Protein AF-A0A9J6APT2-F1 (afdb_monomer_lite)

Radius of gyration: 22.49 Å; chains: 1; bounding box: 41×42×62 Å

Organism: Solanum commersonii (NCBI:txid4109)

pLDDT: mean 88.76, std 8.76, range [45.0, 95.88]

Sequence (110 aa):
MGVLTHLDQFKDVKKLKKTKQRLKHRFWTEIYDEAKLFYLSGLIHGKYSKREVHNIARFISVMKFAPLFWHMSHPYIVVDRYEDLTHPENVCMDNKCDRSFCTVIFVDVI

Secondary structure (DSSP, 8-state):
-EEE--GGG-S-HHHHHHHHHHHHHHHHHHT-TT--EEE---EETTEE-HHHHHHHHHHHHHPPPPPPHHHHHS----EEEEEE-S-HHHHHH-TTSPPPEEEEE-----

Foldseek 3Di:
DEEAEPLCVDPDPVVSVVVVVVVLVVCCVVPHHPPDYAYFNYDDPNHTDPVSVVVVVVCVVPDDDDDDPCPVPDDDWDFPDKDWPDDVVVCVVPVPDDTDMDTDTDPDDD

InterPro domains:
  IPR012948 AARP2CN [PF08142] (64-102)
  IPR012948 AARP2CN [SM00785] (52-102)
  IPR039761 Ribosome biogenesis protein Bms1/Tsr1 [PTHR12858] (1-103)

Structure (mmCIF, N/CA/C/O backbone):
data_AF-A0A9J6APT2-F1
#
_entry.id   AF-A0A9J6APT2-F1
#
loop_
_atom_site.group_PDB
_atom_site.id
_atom_site.type_symbol
_atom_site.label_atom_id
_atom_site.label_alt_id
_atom_site.label_comp_id
_atom_site.label_asym_id
_atom_site.label_entity_id
_atom_site.label_seq_id
_atom_site.pdbx_PDB_ins_code
_atom_site.Cartn_x
_atom_site.Cartn_y
_atom_site.Cartn_z
_atom_site.occupancy
_atom_site.B_iso_or_equiv
_atom_site.auth_seq_id
_atom_site.auth_comp_id
_atom_site.auth_asym_id
_atom_site.auth_atom_id
_atom_site.pdbx_PDB_model_num
ATOM 1 N N . MET A 1 1 ? 3.448 3.863 5.012 1.00 90.88 1 MET A N 1
ATOM 2 C CA . MET A 1 1 ? 1.990 3.719 5.241 1.00 90.88 1 MET A CA 1
ATOM 3 C C . MET A 1 1 ? 1.706 2.272 5.601 1.00 90.88 1 MET A C 1
ATOM 5 O O . MET A 1 1 ? 2.300 1.406 4.979 1.00 90.88 1 MET A O 1
ATOM 9 N N . GLY A 1 2 ? 0.832 2.003 6.571 1.00 93.81 2 GLY A N 1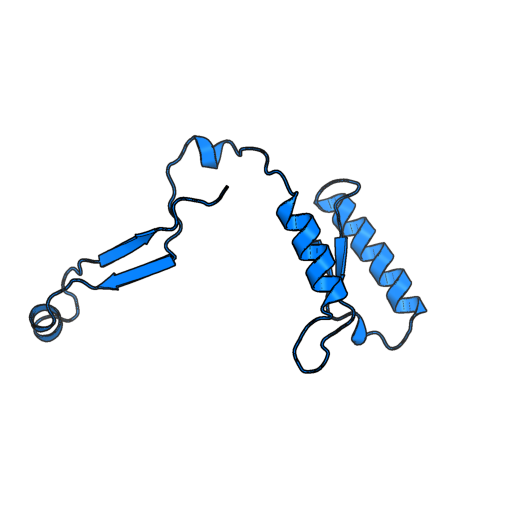
ATOM 10 C CA . GLY A 1 2 ? 0.380 0.646 6.893 1.00 93.81 2 GLY A CA 1
ATOM 11 C C . GLY A 1 2 ? -1.144 0.550 6.966 1.00 93.81 2 GLY A C 1
ATOM 12 O O . GLY A 1 2 ? -1.816 1.549 7.232 1.00 93.81 2 GLY A O 1
ATOM 13 N N . VAL A 1 3 ? -1.689 -0.650 6.762 1.00 95.25 3 VAL A N 1
ATOM 14 C CA . VAL A 1 3 ? -3.124 -0.943 6.892 1.00 95.25 3 VAL A CA 1
ATOM 15 C C . VAL A 1 3 ? -3.297 -2.158 7.803 1.00 95.25 3 VAL A C 1
ATOM 17 O O . VAL A 1 3 ? -2.735 -3.215 7.539 1.00 95.25 3 VAL A O 1
ATOM 20 N N . LEU A 1 4 ? -4.073 -2.009 8.877 1.00 94.81 4 LEU A N 1
ATOM 21 C CA . LEU A 1 4 ? -4.456 -3.096 9.775 1.00 94.81 4 LEU A CA 1
ATOM 22 C C . LEU A 1 4 ? -5.862 -3.587 9.442 1.00 94.81 4 LEU A C 1
ATOM 24 O O . LEU A 1 4 ? -6.818 -2.810 9.468 1.00 94.81 4 LEU A O 1
ATOM 28 N N . THR A 1 5 ? -5.981 -4.882 9.177 1.00 93.94 5 THR A N 1
ATOM 29 C CA . THR A 1 5 ? -7.232 -5.561 8.821 1.00 93.94 5 THR A CA 1
ATOM 30 C C . THR A 1 5 ? -7.662 -6.545 9.916 1.00 93.94 5 THR A C 1
ATOM 32 O O . THR A 1 5 ? -7.001 -6.660 10.950 1.00 93.94 5 THR A O 1
ATOM 35 N N . HIS A 1 6 ? -8.795 -7.227 9.708 1.00 91.75 6 HIS A N 1
ATOM 36 C CA . HIS A 1 6 ? -9.331 -8.266 10.604 1.00 91.75 6 HIS A CA 1
ATOM 37 C C . HIS A 1 6 ? -9.604 -7.800 12.046 1.00 91.75 6 HIS A C 1
ATOM 39 O O . HIS A 1 6 ? -9.468 -8.549 13.015 1.00 91.75 6 HIS A O 1
ATOM 45 N N . LEU A 1 7 ? -9.986 -6.531 12.206 1.00 90.19 7 LEU A N 1
ATOM 46 C CA . LEU A 1 7 ? -10.302 -5.948 13.511 1.00 90.19 7 LEU A CA 1
ATOM 47 C C . LEU A 1 7 ? -11.671 -6.401 14.045 1.00 90.19 7 LEU A C 1
ATOM 49 O O . LEU A 1 7 ? -11.914 -6.302 15.247 1.00 90.19 7 LEU A O 1
ATOM 53 N N . ASP A 1 8 ? -12.518 -6.927 13.165 1.00 87.81 8 ASP A N 1
ATOM 54 C CA . ASP A 1 8 ? -13.801 -7.582 13.435 1.00 87.81 8 ASP A CA 1
ATOM 55 C C . ASP A 1 8 ? -13.662 -8.915 14.183 1.00 87.81 8 ASP A C 1
ATOM 57 O O . ASP A 1 8 ? -14.577 -9.319 14.896 1.00 87.81 8 ASP A O 1
ATOM 61 N N . GLN A 1 9 ? -12.508 -9.583 14.098 1.00 89.75 9 GLN A N 1
ATOM 62 C CA . GLN A 1 9 ? -12.268 -10.845 14.811 1.00 89.75 9 GLN A CA 1
ATOM 63 C C . GLN A 1 9 ? -12.117 -10.666 16.334 1.00 89.75 9 GLN A C 1
ATOM 65 O O . GLN A 1 9 ? -12.150 -11.636 17.098 1.00 89.75 9 GLN A O 1
ATOM 70 N N . PHE A 1 10 ? -11.951 -9.429 16.810 1.00 89.44 10 PHE A N 1
ATOM 71 C CA . PHE A 1 10 ? -11.835 -9.143 18.235 1.00 89.44 10 PHE A CA 1
ATOM 72 C C . PHE A 1 10 ? -13.212 -9.072 18.896 1.00 89.44 10 PHE A C 1
ATOM 74 O O . PHE A 1 10 ? -13.928 -8.086 18.764 1.00 89.44 10 PHE A O 1
ATOM 81 N N . LYS A 1 11 ? -13.532 -10.083 19.709 1.00 88.62 11 LYS A N 1
ATOM 82 C CA . LYS A 1 11 ? -14.742 -10.082 20.551 1.00 88.62 11 LYS A CA 1
ATOM 83 C C . LYS A 1 11 ? -14.676 -9.066 21.702 1.00 88.62 11 LYS A C 1
ATOM 85 O O . LYS A 1 11 ? -15.702 -8.542 22.114 1.00 88.62 11 LYS A O 1
ATOM 90 N N . ASP A 1 12 ? -13.476 -8.790 22.224 1.00 93.88 12 ASP A N 1
ATOM 91 C CA . ASP A 1 12 ? -13.257 -7.849 23.332 1.0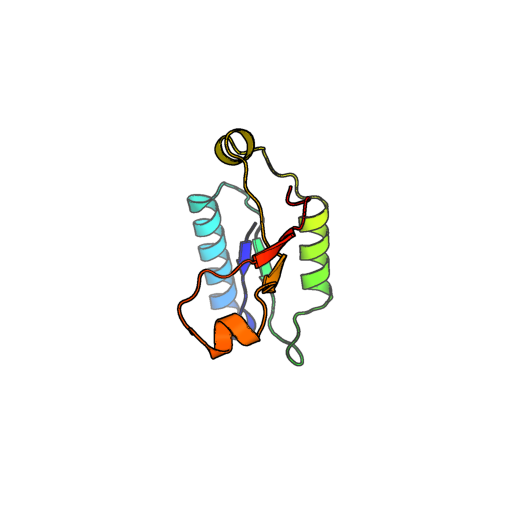0 93.88 12 ASP A CA 1
ATOM 92 C C . ASP A 1 12 ? -12.618 -6.535 22.855 1.00 93.88 12 ASP A C 1
ATOM 94 O O . ASP A 1 12 ? -11.496 -6.497 22.333 1.00 93.88 12 ASP A O 1
ATOM 98 N N . VAL A 1 13 ? -13.319 -5.433 23.121 1.00 92.19 13 VAL A N 1
ATOM 99 C CA . VAL A 1 13 ? -12.909 -4.065 22.792 1.00 92.19 13 VAL A CA 1
ATOM 100 C C . VAL A 1 13 ? -11.658 -3.635 23.569 1.00 92.19 13 VAL A C 1
ATOM 102 O O . VAL A 1 13 ? -10.833 -2.887 23.034 1.00 92.19 13 VAL A O 1
ATOM 105 N N . LYS A 1 14 ? -11.462 -4.102 24.811 1.00 94.06 14 LYS A N 1
ATOM 106 C CA . LYS A 1 14 ? -10.261 -3.775 25.602 1.00 94.06 14 LYS A CA 1
ATOM 107 C C . LYS A 1 14 ? -9.022 -4.413 24.976 1.00 94.06 14 LYS A C 1
ATOM 109 O O . LYS A 1 14 ? -8.023 -3.725 24.740 1.00 94.06 14 LYS A O 1
ATOM 114 N N . LYS A 1 15 ? -9.111 -5.700 24.623 1.00 94.12 15 LYS A N 1
ATOM 115 C CA . LYS A 1 15 ? -8.051 -6.421 23.901 1.00 94.12 15 LYS A CA 1
ATOM 116 C C . LYS A 1 15 ? -7.756 -5.796 22.534 1.00 94.12 15 LYS A C 1
ATOM 118 O O . LYS A 1 15 ? -6.583 -5.655 22.179 1.00 94.12 15 LYS A O 1
ATOM 123 N N . LEU A 1 16 ? -8.787 -5.364 21.802 1.00 94.25 16 LEU A N 1
ATOM 124 C CA . LEU A 1 16 ? -8.639 -4.657 20.526 1.00 94.25 16 LEU A CA 1
ATOM 125 C C . LEU A 1 16 ? -7.826 -3.367 20.687 1.00 94.25 16 LEU A C 1
ATOM 127 O O . LEU A 1 16 ? -6.843 -3.169 19.975 1.00 94.25 16 LEU A O 1
ATOM 131 N N . LYS A 1 17 ? -8.190 -2.505 21.647 1.00 93.75 17 LYS A N 1
ATOM 132 C CA . LYS A 1 17 ? -7.481 -1.238 21.905 1.00 93.75 17 LYS A CA 1
ATOM 133 C C . LYS A 1 17 ? -6.013 -1.470 22.272 1.00 93.75 17 LYS A C 1
ATOM 135 O O . LYS A 1 17 ? -5.136 -0.848 21.673 1.00 93.75 17 LYS A O 1
ATOM 140 N N . LYS A 1 18 ? -5.735 -2.417 23.179 1.00 95.69 18 LYS A N 1
ATOM 141 C CA . LYS A 1 18 ? -4.362 -2.767 23.586 1.00 95.69 18 LYS A CA 1
ATOM 142 C C . LYS A 1 18 ? -3.535 -3.282 22.406 1.00 95.69 18 LYS A C 1
ATOM 144 O O . LYS A 1 18 ? -2.376 -2.907 22.242 1.00 95.69 18 LYS A O 1
ATOM 149 N N . THR A 1 19 ? -4.138 -4.109 21.555 1.00 94.69 19 THR A N 1
ATOM 150 C CA . THR A 1 19 ? -3.456 -4.670 20.382 1.00 94.69 19 THR A CA 1
ATOM 151 C C . THR A 1 19 ? -3.190 -3.601 19.326 1.00 94.69 19 THR A C 1
ATOM 153 O O . THR A 1 19 ? -2.071 -3.534 18.823 1.00 94.69 19 THR A O 1
ATOM 156 N N . LYS A 1 20 ? -4.158 -2.713 19.052 1.00 94.12 20 LYS A N 1
ATOM 157 C CA . LYS A 1 20 ? -3.970 -1.559 18.157 1.00 94.12 20 LYS A CA 1
ATOM 158 C C . LYS A 1 20 ? -2.810 -0.679 18.614 1.00 94.12 20 LYS A C 1
ATOM 160 O O . LYS A 1 20 ? -1.959 -0.341 17.801 1.00 94.12 20 LYS A O 1
ATOM 165 N N . GLN A 1 21 ? -2.738 -0.355 19.905 1.00 94.62 21 GLN A N 1
ATOM 166 C CA . GLN A 1 21 ? -1.652 0.464 20.447 1.00 94.62 21 GLN A CA 1
ATOM 167 C C . GLN A 1 21 ? -0.291 -0.232 20.329 1.00 94.62 21 GLN A C 1
ATOM 169 O O . GLN A 1 21 ? 0.670 0.389 19.883 1.00 94.62 21 GLN A O 1
ATOM 174 N N . ARG A 1 22 ? -0.217 -1.528 20.658 1.00 95.19 22 ARG A N 1
ATOM 175 C CA . ARG A 1 22 ? 1.017 -2.318 20.531 1.00 95.19 22 ARG A CA 1
ATOM 176 C C . ARG A 1 22 ? 1.507 -2.392 19.084 1.00 95.19 22 ARG A C 1
ATOM 178 O O . ARG A 1 22 ? 2.689 -2.190 18.839 1.00 95.19 22 ARG A O 1
ATOM 185 N N . LEU A 1 23 ? 0.611 -2.682 18.138 1.00 94.94 23 LEU A N 1
ATOM 186 C CA . LEU A 1 23 ? 0.957 -2.773 16.717 1.00 94.94 23 LEU A CA 1
ATOM 187 C C . LEU A 1 23 ? 1.358 -1.414 16.150 1.00 94.94 23 LEU A C 1
ATOM 189 O O . LEU A 1 23 ? 2.334 -1.335 15.418 1.00 94.94 23 LEU A O 1
ATOM 193 N N . LYS A 1 24 ? 0.658 -0.345 16.541 1.00 94.31 24 LYS A N 1
ATOM 194 C CA . LYS A 1 24 ? 1.028 1.022 16.174 1.00 94.31 24 LYS A CA 1
ATOM 195 C C . LYS A 1 24 ? 2.432 1.373 16.665 1.00 94.31 24 LYS A C 1
ATOM 197 O O . LYS A 1 24 ? 3.224 1.878 15.883 1.00 94.31 24 LYS A O 1
ATOM 202 N N . HIS A 1 25 ? 2.736 1.088 17.931 1.00 94.50 25 HIS A N 1
ATOM 203 C CA . HIS A 1 25 ? 4.052 1.372 18.498 1.00 94.50 25 HIS A CA 1
ATOM 204 C C . HIS A 1 25 ? 5.155 0.588 17.782 1.00 94.50 25 HIS A C 1
ATOM 206 O O . HIS A 1 25 ? 6.126 1.181 17.336 1.00 94.50 25 HIS A O 1
ATOM 212 N N . ARG A 1 26 ? 4.955 -0.719 17.576 1.00 94.94 26 ARG A N 1
ATOM 213 C CA . ARG A 1 26 ? 5.908 -1.556 16.839 1.00 94.94 26 ARG A CA 1
ATOM 214 C C . ARG A 1 26 ? 6.133 -1.060 15.408 1.00 94.94 26 ARG A C 1
ATOM 216 O O . ARG A 1 26 ? 7.267 -1.005 14.955 1.00 94.94 26 ARG A O 1
ATOM 223 N N . PHE A 1 27 ? 5.062 -0.671 14.719 1.00 95.31 27 PHE A N 1
ATOM 224 C CA . PHE A 1 27 ? 5.141 -0.139 13.360 1.00 95.31 27 PHE A CA 1
ATOM 225 C C . PHE A 1 27 ? 5.946 1.164 13.289 1.00 95.31 27 PHE A C 1
ATOM 227 O O . PHE A 1 27 ? 6.682 1.380 12.333 1.00 95.31 27 PHE A O 1
ATOM 234 N N . TRP A 1 28 ? 5.830 2.020 14.305 1.00 94.31 28 TRP A N 1
ATOM 235 C CA . TRP A 1 28 ? 6.630 3.240 14.404 1.00 94.31 28 TRP A CA 1
ATOM 236 C C . TRP A 1 28 ? 8.110 2.943 14.631 1.00 94.31 28 TRP A C 1
ATOM 238 O O . TRP A 1 28 ? 8.944 3.507 13.934 1.00 94.31 28 TRP A O 1
ATOM 248 N N . THR A 1 29 ? 8.426 1.997 15.518 1.00 94.19 29 THR A N 1
ATOM 249 C CA . THR A 1 29 ? 9.812 1.582 15.771 1.00 94.19 29 THR A CA 1
ATOM 250 C C . THR A 1 29 ? 10.480 0.960 14.542 1.00 94.19 29 THR A C 1
ATOM 252 O O . THR A 1 29 ? 11.668 1.171 14.333 1.00 94.19 29 THR A O 1
ATOM 255 N N . GLU A 1 30 ? 9.747 0.182 13.739 1.00 94.06 30 GLU A N 1
ATOM 256 C CA . GLU A 1 30 ? 10.316 -0.524 12.581 1.00 94.06 30 GLU A CA 1
ATOM 257 C C . GLU A 1 30 ? 10.453 0.356 11.326 1.00 94.06 30 GLU A C 1
ATOM 259 O O . GLU A 1 30 ? 11.361 0.129 10.531 1.00 94.06 30 GLU A O 1
ATOM 264 N N . ILE A 1 31 ? 9.554 1.325 11.114 1.00 90.75 31 ILE A N 1
ATOM 265 C CA . ILE A 1 31 ? 9.479 2.087 9.855 1.00 90.75 31 ILE A CA 1
ATOM 266 C C . ILE A 1 31 ? 9.997 3.515 10.029 1.00 90.75 31 ILE A C 1
ATOM 268 O O . ILE A 1 31 ? 11.032 3.869 9.475 1.00 90.75 31 ILE A O 1
ATOM 272 N N . TYR A 1 32 ? 9.249 4.342 10.754 1.00 88.62 32 TYR A N 1
ATOM 273 C CA . TYR A 1 32 ? 9.648 5.662 11.238 1.00 88.62 32 TYR A CA 1
ATOM 274 C C . TYR A 1 32 ? 8.568 6.167 12.206 1.00 88.62 32 TYR A C 1
ATOM 276 O O . TYR A 1 32 ? 7.394 5.771 12.115 1.00 88.62 32 TYR A O 1
ATOM 284 N N . ASP A 1 33 ? 8.947 7.064 13.114 1.00 86.12 33 ASP A N 1
ATOM 285 C CA . ASP A 1 33 ? 8.004 7.661 14.056 1.00 86.12 33 ASP A CA 1
ATOM 286 C C . ASP A 1 33 ? 6.890 8.422 13.331 1.00 86.12 33 ASP A C 1
ATOM 288 O O . ASP A 1 33 ? 7.103 9.113 12.343 1.00 86.12 33 ASP A O 1
ATOM 292 N N . GLU A 1 34 ? 5.659 8.284 13.821 1.00 85.69 34 GLU A N 1
ATOM 293 C CA . GLU A 1 34 ? 4.466 8.894 13.218 1.00 85.69 34 GLU A CA 1
ATOM 294 C C . GLU A 1 34 ? 4.067 8.368 11.830 1.00 85.69 34 GLU A C 1
ATOM 296 O O . GLU A 1 34 ? 3.205 8.952 11.155 1.00 85.69 34 GLU A O 1
ATOM 301 N N . ALA A 1 35 ? 4.588 7.208 11.420 1.00 91.00 35 ALA A N 1
ATOM 302 C CA . ALA A 1 35 ? 4.110 6.544 10.219 1.00 91.00 35 ALA A CA 1
ATOM 303 C C . ALA A 1 35 ? 2.581 6.349 10.245 1.00 91.00 35 ALA A C 1
ATOM 305 O O . ALA A 1 35 ? 1.982 5.931 11.246 1.00 91.00 35 ALA A O 1
ATOM 306 N N . LYS A 1 36 ? 1.924 6.683 9.124 1.00 92.19 36 LYS A N 1
ATOM 307 C CA . LYS A 1 36 ? 0.458 6.641 9.007 1.00 92.19 36 LYS A CA 1
ATOM 308 C C . LYS A 1 36 ? -0.037 5.199 8.940 1.00 92.19 36 LYS A C 1
ATOM 310 O O . LYS A 1 36 ? 0.370 4.440 8.055 1.00 92.19 36 LYS A O 1
ATOM 315 N N . LEU A 1 37 ? -0.935 4.860 9.865 1.00 93.88 37 LEU A N 1
ATOM 316 C CA . LEU A 1 37 ? -1.538 3.539 10.020 1.00 93.88 37 LEU A CA 1
ATOM 317 C C . LEU A 1 37 ? -3.064 3.645 9.903 1.00 93.88 37 LEU A C 1
ATOM 319 O O . LEU A 1 37 ? -3.702 4.346 10.691 1.00 93.88 37 LEU A O 1
ATOM 323 N N . PHE A 1 38 ? -3.635 2.949 8.924 1.00 95.19 38 PHE A N 1
ATOM 324 C CA . PHE A 1 38 ? -5.074 2.879 8.676 1.00 95.19 38 PHE A CA 1
ATOM 325 C C . PHE A 1 38 ? -5.667 1.605 9.279 1.00 95.19 38 PHE A C 1
ATOM 327 O O . PHE A 1 38 ? -4.982 0.595 9.424 1.00 95.19 38 PHE A O 1
ATOM 334 N N . TYR A 1 39 ? -6.952 1.647 9.622 1.00 94.38 39 TYR A N 1
ATOM 335 C CA . TYR A 1 39 ? -7.672 0.538 10.243 1.00 94.38 39 TYR A CA 1
ATOM 336 C C . TYR A 1 39 ? -8.888 0.197 9.387 1.00 94.38 39 TYR A C 1
ATOM 338 O O . TYR A 1 39 ? -9.702 1.081 9.127 1.00 94.38 39 TYR A O 1
ATOM 346 N N . LEU A 1 40 ? -9.011 -1.064 8.976 1.00 94.00 40 LEU A N 1
ATOM 347 C CA . LEU A 1 40 ? -10.190 -1.591 8.296 1.00 94.00 40 LEU A CA 1
ATOM 348 C C . LEU A 1 40 ? -11.009 -2.413 9.286 1.00 94.00 40 LEU A C 1
ATOM 350 O O . LEU A 1 40 ? -10.520 -3.399 9.844 1.00 94.00 40 LEU A O 1
ATOM 354 N N . SER A 1 41 ? -12.245 -1.983 9.529 1.00 86.94 41 SER A N 1
ATOM 355 C CA . SER A 1 41 ? -13.081 -2.526 10.606 1.00 86.94 41 SER A CA 1
ATOM 356 C C . SER A 1 41 ? -13.640 -3.919 10.314 1.00 86.94 41 SER A C 1
ATOM 358 O O . SER A 1 41 ? -14.165 -4.541 11.228 1.00 86.94 41 SER A O 1
ATOM 360 N N . GLY A 1 42 ? -13.518 -4.410 9.079 1.00 87.94 42 GLY A N 1
ATOM 361 C CA . GLY A 1 42 ? -14.010 -5.719 8.649 1.00 87.94 42 GLY A CA 1
ATOM 362 C C . GLY A 1 42 ? -14.574 -5.680 7.230 1.00 87.94 42 GLY A C 1
ATOM 363 O O . GLY A 1 42 ? -14.597 -4.629 6.582 1.00 87.94 42 GLY A O 1
ATOM 364 N N . LEU A 1 43 ? -15.023 -6.835 6.743 1.00 91.38 43 LEU A N 1
ATOM 365 C CA . LEU A 1 43 ? -15.686 -6.961 5.443 1.00 91.38 43 LEU A CA 1
ATOM 366 C C . LEU A 1 43 ? -17.207 -6.953 5.621 1.00 91.38 43 LEU A C 1
ATOM 368 O O . LEU A 1 43 ? -17.758 -7.695 6.426 1.00 91.38 43 LEU A O 1
ATOM 372 N N . ILE A 1 44 ? -17.892 -6.144 4.820 1.00 88.94 44 ILE A N 1
ATOM 373 C CA . ILE A 1 44 ? -19.351 -6.082 4.732 1.00 88.94 44 ILE A CA 1
ATOM 374 C C . ILE A 1 44 ? -19.724 -6.525 3.315 1.00 88.94 44 ILE A C 1
ATOM 376 O O . ILE A 1 44 ? -19.371 -5.856 2.345 1.00 88.94 44 ILE A O 1
ATOM 380 N N . HIS A 1 45 ? -20.401 -7.670 3.180 1.00 89.44 45 HIS A N 1
ATOM 381 C CA . HIS A 1 45 ? -20.729 -8.280 1.878 1.00 89.44 45 HIS A CA 1
ATOM 382 C C . HIS A 1 45 ? -19.496 -8.468 0.967 1.00 89.44 45 HIS A C 1
ATOM 384 O O . H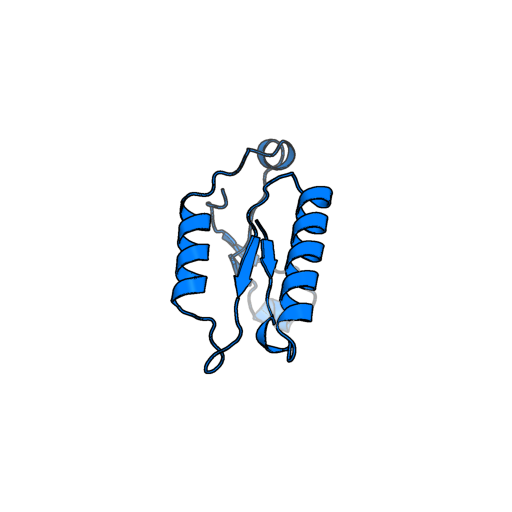IS A 1 45 ? -19.517 -8.126 -0.215 1.00 89.44 45 HIS A O 1
ATOM 390 N N . GLY A 1 46 ? -18.385 -8.948 1.541 1.00 90.25 46 GLY A N 1
ATOM 391 C CA . GLY A 1 46 ? -17.131 -9.182 0.813 1.00 90.25 46 GLY A CA 1
ATOM 392 C C . GLY A 1 46 ? -16.367 -7.916 0.410 1.00 90.25 46 GLY A C 1
ATOM 393 O O . GLY A 1 46 ? -15.366 -8.013 -0.293 1.00 90.25 46 GLY A O 1
ATOM 394 N N . LYS A 1 47 ? -16.804 -6.726 0.848 1.00 92.88 47 LYS A N 1
ATOM 395 C CA . LYS A 1 47 ? -16.149 -5.444 0.548 1.00 92.88 47 LYS A CA 1
ATOM 396 C C . LYS A 1 47 ? -15.781 -4.698 1.823 1.00 92.88 47 LYS A C 1
ATOM 398 O O . LYS A 1 47 ? -16.482 -4.775 2.828 1.00 92.88 47 LYS A O 1
ATOM 403 N N . TYR A 1 48 ? -14.697 -3.932 1.774 1.00 94.62 48 TYR A N 1
ATOM 404 C CA . TYR A 1 48 ? -14.357 -3.008 2.854 1.00 94.62 48 TYR A CA 1
ATOM 405 C C . TYR A 1 48 ? -15.303 -1.804 2.881 1.00 94.62 48 TYR A C 1
ATOM 407 O O . TYR A 1 48 ? -15.948 -1.462 1.885 1.00 94.62 48 TYR A O 1
ATOM 415 N N . SER A 1 49 ? -15.371 -1.133 4.032 1.00 94.00 49 SER A N 1
ATOM 416 C CA . SER A 1 49 ? -16.188 0.067 4.187 1.00 94.00 49 SER A CA 1
ATOM 417 C C . SER A 1 49 ? -15.749 1.157 3.209 1.00 94.00 49 SER A C 1
ATOM 419 O O . SER A 1 49 ? -14.588 1.574 3.199 1.00 94.00 49 SER A O 1
ATOM 421 N N . LYS A 1 50 ? -16.700 1.687 2.427 1.00 93.94 50 LYS A N 1
ATOM 422 C CA . LYS A 1 50 ? -16.443 2.753 1.442 1.00 93.94 50 LYS A CA 1
ATOM 423 C C . LYS A 1 50 ? -15.731 3.960 2.060 1.00 93.94 50 LYS A C 1
ATOM 425 O O . LYS A 1 50 ? -14.881 4.557 1.411 1.00 93.94 50 LYS A O 1
ATOM 430 N N . ARG A 1 51 ? -16.047 4.307 3.315 1.00 94.38 51 ARG A N 1
ATOM 431 C CA . ARG A 1 51 ? -15.426 5.441 4.024 1.00 94.38 51 ARG A CA 1
ATOM 432 C C . ARG A 1 51 ? -13.951 5.191 4.330 1.00 94.38 51 ARG A C 1
ATOM 434 O O . ARG A 1 51 ? -13.131 6.086 4.158 1.00 94.38 51 ARG A O 1
ATOM 441 N N . GLU A 1 52 ? -13.618 3.983 4.774 1.00 94.12 52 GLU A N 1
ATOM 442 C CA . GLU A 1 52 ? -12.244 3.611 5.120 1.00 94.12 52 GLU A CA 1
ATOM 443 C C . GLU A 1 52 ? -11.374 3.550 3.861 1.00 94.12 52 GLU A C 1
ATOM 445 O O . GLU A 1 52 ? -10.304 4.156 3.824 1.00 94.12 52 GLU A O 1
ATOM 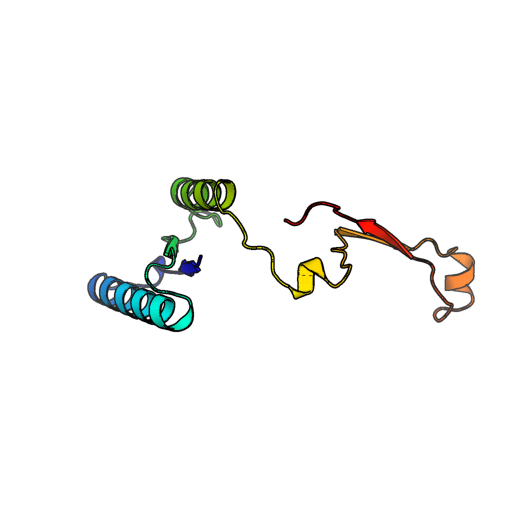450 N N . VAL A 1 53 ? -11.888 2.920 2.798 1.00 95.19 53 VAL A N 1
ATOM 451 C CA . VAL A 1 53 ? -11.229 2.866 1.484 1.00 95.19 53 VAL A CA 1
ATOM 452 C C . VAL A 1 53 ? -11.029 4.267 0.913 1.00 95.19 53 VAL A C 1
ATOM 454 O O . VAL A 1 53 ? -9.942 4.589 0.448 1.00 95.19 53 VAL A O 1
ATOM 457 N N . HIS A 1 54 ? -12.040 5.134 0.997 1.00 95.88 54 HIS A N 1
ATOM 458 C CA . HIS A 1 54 ? -11.936 6.510 0.516 1.00 95.88 54 HIS A CA 1
ATOM 459 C C . HIS A 1 54 ? -10.867 7.319 1.269 1.00 95.88 54 HIS A C 1
ATOM 461 O O . HIS A 1 54 ? -10.145 8.105 0.660 1.00 95.88 54 HIS A O 1
ATOM 467 N N . ASN A 1 55 ? -10.717 7.111 2.581 1.00 95.06 55 ASN A N 1
ATOM 468 C CA . ASN A 1 55 ? -9.669 7.771 3.361 1.00 95.06 55 ASN A CA 1
ATOM 469 C C . ASN A 1 55 ? -8.263 7.293 2.977 1.00 95.06 55 ASN A C 1
ATOM 471 O O . ASN A 1 55 ? -7.352 8.115 2.898 1.00 95.06 55 ASN A O 1
ATOM 475 N N . ILE A 1 56 ? -8.099 5.992 2.715 1.00 95.62 56 ILE A N 1
ATOM 476 C CA . ILE A 1 56 ? -6.839 5.428 2.215 1.00 95.62 56 ILE A CA 1
ATOM 477 C C . ILE A 1 56 ? -6.533 5.987 0.823 1.00 95.62 56 ILE A C 1
ATOM 479 O O . ILE A 1 56 ? -5.434 6.485 0.601 1.00 95.62 56 ILE A O 1
ATOM 483 N N . ALA A 1 57 ? -7.513 5.979 -0.085 1.00 95.88 57 ALA A N 1
ATOM 484 C CA . ALA A 1 57 ? -7.360 6.514 -1.434 1.00 95.88 57 ALA A CA 1
ATOM 485 C C . ALA A 1 57 ? -6.928 7.986 -1.406 1.00 95.88 57 ALA A C 1
ATOM 487 O O . ALA A 1 57 ? -5.933 8.335 -2.030 1.00 95.88 57 ALA A O 1
ATOM 488 N N . ARG A 1 58 ? -7.589 8.825 -0.592 1.00 95.12 58 ARG A N 1
ATOM 489 C CA . ARG A 1 58 ? -7.199 10.232 -0.399 1.00 95.12 58 ARG A CA 1
ATOM 490 C C . ARG A 1 58 ? -5.742 10.367 0.045 1.00 95.12 58 ARG A C 1
ATOM 492 O O . ARG A 1 58 ? -5.054 11.277 -0.401 1.00 95.12 58 ARG A O 1
ATOM 499 N N . PHE A 1 59 ? -5.285 9.496 0.941 1.00 94.56 59 PHE A N 1
ATOM 500 C CA . PHE A 1 59 ? -3.911 9.542 1.425 1.00 94.56 59 PHE A CA 1
ATOM 501 C C . PHE A 1 59 ? -2.906 9.156 0.337 1.00 94.56 59 PHE A C 1
ATOM 503 O O . PHE A 1 59 ? -1.926 9.870 0.156 1.00 94.56 59 PHE A O 1
ATOM 510 N N . ILE A 1 60 ? -3.168 8.076 -0.406 1.00 93.88 60 ILE A N 1
ATOM 511 C CA . ILE A 1 60 ? -2.313 7.631 -1.516 1.00 93.88 60 ILE A CA 1
ATOM 512 C C . ILE A 1 60 ? -2.233 8.720 -2.594 1.00 93.88 60 ILE A C 1
ATOM 514 O O . ILE A 1 60 ? -1.139 9.035 -3.042 1.00 93.88 60 ILE A O 1
ATOM 518 N N . SER A 1 61 ? -3.349 9.370 -2.938 1.00 94.06 61 SER A N 1
ATOM 519 C CA . SER A 1 61 ? -3.374 10.427 -3.960 1.00 94.06 61 SER A CA 1
ATOM 520 C C . SER A 1 61 ? -2.498 11.645 -3.646 1.00 94.06 61 SER A C 1
ATOM 522 O O . SER A 1 61 ? -2.107 12.355 -4.564 1.00 94.06 61 SER A O 1
ATOM 524 N N . VAL A 1 62 ? -2.212 11.922 -2.371 1.00 92.56 62 VAL A N 1
ATOM 525 C CA . VAL A 1 62 ? -1.374 13.063 -1.947 1.00 92.56 62 VAL A CA 1
ATOM 526 C C . VAL A 1 62 ? 0.035 12.605 -1.546 1.00 92.56 62 VAL A C 1
ATOM 528 O O . VAL A 1 62 ? 0.911 13.424 -1.262 1.00 92.56 62 VAL A O 1
ATOM 531 N N . MET A 1 63 ? 0.274 11.293 -1.500 1.00 90.00 63 MET A N 1
ATOM 532 C CA . MET A 1 63 ? 1.541 10.730 -1.061 1.00 90.00 63 MET A CA 1
ATOM 533 C C . MET A 1 63 ? 2.650 11.084 -2.057 1.00 90.00 63 MET A C 1
ATOM 535 O O . MET A 1 63 ? 2.522 10.852 -3.253 1.00 90.00 63 MET A O 1
ATOM 539 N N . LYS A 1 64 ? 3.752 11.644 -1.546 1.00 88.19 64 LYS A N 1
ATOM 540 C CA . LYS A 1 64 ? 4.960 11.931 -2.327 1.00 88.19 64 LYS A CA 1
ATOM 541 C C . LYS A 1 64 ? 6.013 10.872 -2.036 1.00 88.19 64 LYS A C 1
ATOM 543 O O . LYS A 1 64 ? 6.265 10.567 -0.868 1.00 88.19 64 LYS A O 1
ATOM 548 N N . PHE A 1 65 ? 6.632 10.344 -3.084 1.00 84.12 65 PHE A N 1
ATOM 549 C CA . PHE A 1 65 ? 7.724 9.386 -2.970 1.00 84.12 65 PHE A CA 1
ATOM 550 C C . PHE A 1 65 ? 9.059 10.118 -3.073 1.00 84.12 65 PHE A C 1
ATOM 552 O O . PHE A 1 65 ? 9.240 10.984 -3.926 1.00 84.12 65 PHE A O 1
ATOM 559 N N . ALA A 1 66 ? 9.985 9.794 -2.172 1.00 85.19 66 ALA A N 1
ATOM 560 C CA . ALA A 1 66 ? 11.356 10.256 -2.305 1.00 85.19 66 ALA A CA 1
ATOM 561 C C . ALA A 1 66 ? 12.051 9.410 -3.383 1.00 85.19 66 ALA A C 1
ATOM 563 O O . ALA A 1 66 ? 11.889 8.184 -3.372 1.00 85.19 66 ALA A O 1
ATOM 564 N N . PRO A 1 67 ? 12.817 10.024 -4.296 1.00 86.06 67 PRO A N 1
ATOM 565 C CA . PRO A 1 67 ? 13.531 9.271 -5.310 1.00 86.06 67 PRO A CA 1
ATOM 566 C C . PRO A 1 67 ? 14.588 8.378 -4.646 1.00 86.06 67 PRO A C 1
ATOM 568 O O . PRO A 1 67 ? 15.424 8.840 -3.868 1.00 86.06 67 PRO A O 1
ATOM 571 N N . LEU A 1 68 ? 14.531 7.080 -4.937 1.00 88.00 68 LEU A N 1
ATOM 572 C CA . LEU A 1 68 ? 15.490 6.093 -4.448 1.00 88.00 68 LEU A CA 1
ATOM 573 C C . LEU A 1 68 ? 16.670 6.002 -5.417 1.00 88.00 68 LEU A C 1
ATOM 575 O O . LEU A 1 68 ? 16.475 5.915 -6.628 1.00 88.00 68 LEU A O 1
ATOM 579 N N . PHE A 1 69 ? 17.894 5.945 -4.886 1.00 92.19 69 PHE A N 1
ATOM 580 C CA . PHE A 1 69 ? 19.111 5.921 -5.706 1.00 92.19 69 PHE A CA 1
ATOM 581 C C . PHE A 1 69 ? 19.100 4.802 -6.759 1.00 92.19 69 PHE A C 1
ATOM 583 O O . PHE A 1 69 ? 19.419 5.047 -7.919 1.00 92.19 69 PHE A O 1
ATOM 590 N N . TRP A 1 70 ? 18.682 3.588 -6.382 1.00 90.00 70 TRP A N 1
ATOM 591 C CA . TRP A 1 70 ? 18.615 2.451 -7.306 1.00 90.00 70 TRP A CA 1
ATOM 592 C C . TRP A 1 70 ? 17.662 2.705 -8.481 1.00 90.00 70 TRP A C 1
ATOM 594 O O . TRP A 1 70 ? 18.031 2.476 -9.628 1.00 90.00 70 TRP A O 1
ATOM 604 N N . HIS A 1 71 ? 16.478 3.256 -8.194 1.00 88.12 71 HIS A N 1
ATOM 605 C CA . HIS A 1 71 ? 15.465 3.579 -9.203 1.00 88.12 71 HIS A CA 1
ATOM 606 C C . HIS A 1 71 ? 15.949 4.643 -10.194 1.00 88.12 71 HIS A C 1
ATOM 608 O O . HIS A 1 71 ? 15.584 4.603 -11.361 1.00 88.12 71 HIS A O 1
ATOM 614 N N . MET A 1 72 ? 16.779 5.585 -9.740 1.00 86.62 72 MET A N 1
ATOM 615 C CA . MET A 1 72 ? 17.355 6.612 -10.613 1.00 86.62 72 MET A CA 1
ATOM 616 C C . MET A 1 72 ? 18.564 6.122 -11.418 1.00 86.62 72 MET A C 1
ATOM 618 O O . MET A 1 72 ? 18.866 6.686 -12.464 1.00 86.62 72 MET A O 1
ATOM 622 N N . SER A 1 73 ? 19.292 5.126 -10.910 1.00 92.75 73 SER A N 1
ATOM 623 C CA . SER A 1 73 ? 20.548 4.656 -11.511 1.00 92.75 73 SER A CA 1
ATOM 624 C C . SER A 1 73 ? 20.364 3.484 -12.469 1.00 92.75 73 SER A C 1
ATOM 626 O O . SER A 1 73 ? 21.218 3.277 -13.327 1.00 92.75 73 SER A O 1
ATOM 628 N N . HIS A 1 74 ? 19.267 2.733 -12.348 1.00 89.62 74 HIS A N 1
ATOM 629 C CA . HIS A 1 74 ? 19.032 1.529 -13.138 1.00 89.62 74 HIS A CA 1
ATOM 630 C C . HIS A 1 74 ? 17.689 1.617 -13.867 1.00 89.62 74 HIS A C 1
ATOM 632 O O . HIS A 1 74 ? 16.666 1.816 -13.210 1.00 89.62 74 HIS A O 1
ATOM 638 N N . PRO A 1 75 ? 17.651 1.437 -15.202 1.00 89.69 75 PRO A N 1
ATOM 639 C CA . PRO A 1 75 ? 16.389 1.354 -15.920 1.00 89.69 75 PRO A CA 1
ATOM 640 C C . PRO A 1 75 ? 15.638 0.089 -15.493 1.00 89.69 75 PRO A C 1
ATOM 642 O O . PRO A 1 75 ? 16.202 -1.005 -15.460 1.00 89.69 75 PRO A O 1
ATOM 645 N N . TYR A 1 76 ? 14.356 0.239 -15.181 1.00 86.69 76 TYR A N 1
ATOM 646 C CA . TYR A 1 76 ? 13.465 -0.868 -14.857 1.00 86.69 76 TYR A CA 1
ATOM 647 C C . TYR A 1 76 ? 12.110 -0.656 -15.529 1.00 86.69 76 TYR A C 1
ATOM 64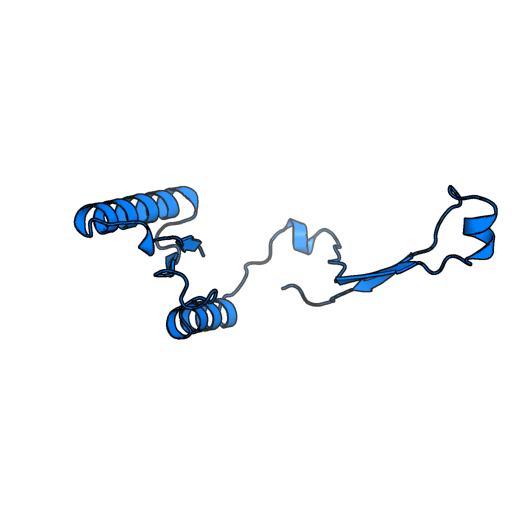9 O O . TYR A 1 76 ? 11.705 0.475 -15.797 1.00 86.69 76 TYR A O 1
ATOM 657 N N . ILE A 1 77 ? 11.411 -1.756 -15.800 1.00 86.12 77 ILE A N 1
ATOM 658 C CA . ILE A 1 77 ? 10.059 -1.741 -16.358 1.00 86.12 77 ILE A CA 1
ATOM 659 C C . ILE A 1 77 ? 9.150 -2.626 -15.515 1.00 86.12 77 ILE A C 1
ATOM 661 O O . ILE A 1 77 ? 9.566 -3.674 -15.020 1.00 86.12 77 ILE A O 1
ATOM 665 N N . VAL A 1 78 ? 7.897 -2.206 -15.375 1.00 86.62 78 VAL A N 1
ATOM 666 C CA . VAL A 1 78 ? 6.824 -3.054 -14.861 1.00 86.62 78 VAL A CA 1
ATOM 667 C C . VAL A 1 78 ? 5.972 -3.459 -16.055 1.00 86.62 78 VAL A C 1
ATOM 669 O O . VAL A 1 78 ? 5.443 -2.612 -16.776 1.00 86.62 78 VAL A O 1
ATOM 672 N N . VAL A 1 79 ? 5.894 -4.765 -16.290 1.00 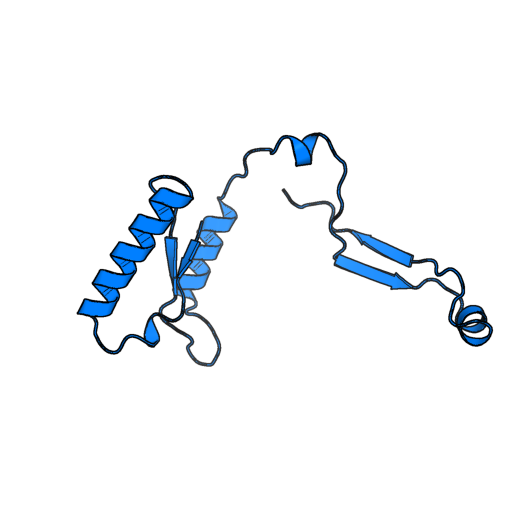88.56 79 VAL A N 1
ATOM 673 C CA . VAL A 1 79 ? 5.111 -5.341 -17.383 1.00 88.56 79 VAL A CA 1
ATOM 674 C C . VAL A 1 79 ? 3.688 -5.553 -16.887 1.00 88.56 79 VAL A C 1
ATOM 676 O O . VAL A 1 79 ? 3.480 -6.309 -15.941 1.00 88.56 79 VAL A O 1
ATOM 679 N N . ASP A 1 80 ? 2.726 -4.887 -17.523 1.00 87.38 80 ASP A N 1
ATOM 680 C CA . ASP A 1 80 ? 1.300 -5.070 -17.225 1.00 87.38 80 ASP A CA 1
ATOM 681 C C . ASP A 1 80 ? 0.743 -6.276 -17.990 1.00 87.38 80 ASP A C 1
ATOM 683 O O . ASP A 1 80 ? 0.121 -7.173 -17.420 1.00 87.38 80 ASP A O 1
ATOM 687 N N . ARG A 1 81 ? 1.054 -6.354 -19.289 1.00 86.75 81 ARG A N 1
ATOM 688 C CA . ARG A 1 81 ? 0.653 -7.463 -20.159 1.00 86.75 81 ARG A CA 1
ATOM 689 C C . ARG A 1 81 ? 1.828 -7.943 -20.994 1.00 86.75 81 ARG A C 1
ATOM 691 O O . ARG A 1 81 ? 2.664 -7.147 -21.406 1.00 86.75 81 ARG A O 1
ATOM 698 N N . TYR A 1 82 ? 1.871 -9.236 -21.289 1.00 89.06 82 TYR A N 1
ATOM 699 C CA . TYR A 1 82 ? 2.775 -9.793 -22.289 1.00 89.06 82 TYR A CA 1
ATOM 700 C C . TYR A 1 82 ? 1.982 -10.620 -23.299 1.00 89.06 82 TYR A C 1
ATOM 702 O O . TYR A 1 82 ? 0.955 -11.211 -22.965 1.00 89.06 82 TYR A O 1
ATOM 710 N N . GLU A 1 83 ? 2.453 -10.630 -24.534 1.00 89.19 83 GLU A N 1
ATOM 711 C CA . GLU A 1 83 ? 1.875 -11.355 -25.656 1.00 89.19 83 GLU A CA 1
ATOM 712 C C . GLU A 1 83 ? 2.965 -12.177 -26.328 1.00 89.19 83 GLU A C 1
ATOM 714 O O . GLU A 1 83 ? 4.085 -11.704 -26.524 1.00 89.19 83 GLU A O 1
ATOM 719 N N . ASP A 1 84 ? 2.636 -13.418 -26.669 1.00 89.31 84 ASP A N 1
ATOM 720 C CA . ASP A 1 84 ? 3.508 -14.288 -27.450 1.00 89.31 84 ASP A CA 1
ATOM 721 C C . ASP A 1 84 ? 3.277 -14.005 -28.939 1.00 89.31 84 ASP A C 1
ATOM 723 O O . ASP A 1 84 ? 2.158 -14.131 -29.436 1.00 89.31 84 ASP A O 1
ATOM 727 N N . LEU A 1 85 ? 4.332 -13.584 -29.635 1.00 87.94 85 LEU A N 1
ATOM 728 C CA . LEU A 1 85 ? 4.325 -13.306 -31.072 1.00 87.94 85 LEU A CA 1
ATOM 729 C C . LEU A 1 85 ? 4.832 -14.497 -31.896 1.00 87.94 85 LEU A C 1
ATOM 731 O O . LEU A 1 85 ? 4.992 -14.389 -33.112 1.00 87.94 85 LEU A O 1
ATOM 735 N N . THR A 1 86 ? 5.127 -15.629 -31.258 1.00 88.06 86 THR A N 1
ATOM 736 C CA . THR A 1 86 ? 5.670 -16.803 -31.941 1.00 88.06 86 THR A CA 1
ATOM 737 C C . THR A 1 86 ? 4.621 -17.421 -32.862 1.00 88.06 86 THR A C 1
ATOM 739 O O . THR A 1 86 ? 3.482 -17.661 -32.459 1.00 88.06 86 THR A O 1
ATOM 742 N N . HIS A 1 87 ? 5.004 -17.722 -34.108 1.00 87.00 87 HIS A N 1
ATOM 743 C CA . HIS A 1 87 ? 4.114 -18.416 -35.037 1.00 87.00 87 HIS A CA 1
ATOM 744 C C . HIS A 1 87 ? 3.678 -19.777 -34.464 1.00 87.00 87 HIS A C 1
ATOM 746 O O . HIS A 1 87 ? 4.530 -20.555 -34.023 1.00 87.00 87 HIS A O 1
ATOM 752 N N . PRO A 1 88 ? 2.374 -20.112 -34.514 1.00 86.88 88 PRO A N 1
ATOM 753 C CA . PRO A 1 88 ? 1.843 -21.323 -33.889 1.00 86.88 88 PRO A CA 1
ATOM 754 C C . PRO A 1 88 ? 2.409 -22.609 -34.504 1.00 86.88 88 PRO A C 1
ATOM 756 O O . PRO A 1 88 ? 2.537 -23.617 -33.816 1.00 86.88 88 PRO A O 1
ATOM 759 N N . GLU A 1 89 ? 2.803 -22.569 -35.779 1.00 85.38 89 GLU A N 1
ATOM 760 C CA . GLU A 1 89 ? 3.436 -23.696 -36.470 1.00 85.38 89 GLU A CA 1
ATOM 761 C C . GLU A 1 89 ? 4.802 -24.046 -35.867 1.00 85.38 89 GLU A C 1
ATOM 763 O O . GLU A 1 89 ? 5.094 -25.222 -35.659 1.00 85.38 89 GLU A O 1
ATOM 768 N N . ASN A 1 90 ? 5.601 -23.043 -35.489 1.00 83.44 90 ASN A N 1
ATOM 769 C CA . ASN A 1 90 ? 6.913 -23.263 -34.874 1.00 83.44 90 ASN A CA 1
ATOM 770 C C . ASN A 1 90 ? 6.776 -23.928 -33.502 1.00 83.44 90 ASN A C 1
ATOM 772 O O . ASN A 1 90 ? 7.516 -24.856 -33.194 1.00 83.44 90 ASN A O 1
ATOM 776 N N . VAL A 1 91 ? 5.773 -23.513 -32.723 1.00 84.88 91 VAL A N 1
ATOM 777 C CA . VAL A 1 91 ? 5.454 -24.116 -31.419 1.00 84.88 91 VAL A CA 1
ATOM 778 C C . VAL A 1 91 ? 4.925 -25.545 -31.577 1.00 84.88 91 VAL A C 1
ATOM 780 O O . VAL A 1 91 ? 5.181 -26.400 -30.731 1.00 84.88 91 VAL A O 1
ATOM 783 N N . CYS A 1 92 ? 4.192 -25.817 -32.661 1.00 82.69 92 CYS A N 1
ATOM 784 C CA . CYS A 1 92 ? 3.668 -27.148 -32.957 1.00 82.69 92 CYS A CA 1
ATOM 785 C C . CYS A 1 92 ? 4.771 -28.126 -33.390 1.00 82.69 92 CYS A C 1
ATOM 787 O O . CYS A 1 92 ? 4.696 -29.309 -33.061 1.00 82.69 92 CYS A O 1
ATOM 789 N N . MET A 1 93 ? 5.780 -27.641 -34.120 1.00 86.19 93 MET A N 1
ATOM 790 C CA . MET A 1 93 ? 6.919 -28.447 -34.570 1.00 86.19 93 MET A CA 1
ATOM 791 C C . MET A 1 93 ? 7.950 -28.670 -33.460 1.00 86.19 93 MET A C 1
ATOM 793 O O . MET A 1 93 ? 8.468 -29.777 -33.322 1.00 86.19 93 MET A O 1
ATOM 797 N N . ASP A 1 94 ? 8.229 -27.646 -32.651 1.00 86.56 94 ASP A N 1
ATOM 798 C CA . ASP A 1 94 ? 9.111 -27.745 -31.492 1.00 86.56 94 ASP A CA 1
ATOM 799 C C . ASP A 1 94 ? 8.568 -26.922 -30.321 1.00 86.56 94 ASP A C 1
ATOM 801 O O . ASP A 1 94 ? 8.578 -25.692 -30.307 1.00 86.56 94 ASP A O 1
ATOM 805 N N . ASN A 1 95 ? 8.141 -27.621 -29.271 1.00 84.56 95 ASN A N 1
ATOM 806 C CA . ASN A 1 95 ? 7.590 -26.984 -28.081 1.00 84.56 95 ASN A CA 1
ATOM 807 C C . ASN A 1 95 ? 8.646 -26.183 -27.280 1.00 84.56 95 ASN A C 1
ATOM 809 O O . ASN A 1 95 ? 8.271 -25.344 -26.454 1.00 84.56 95 ASN A O 1
ATOM 813 N N . LYS A 1 96 ? 9.949 -26.431 -27.503 1.00 88.06 96 LYS A N 1
ATOM 814 C CA . LYS A 1 96 ? 11.077 -25.748 -26.841 1.00 88.06 96 LYS A CA 1
ATOM 815 C C . LYS A 1 96 ? 11.736 -24.662 -27.701 1.00 88.06 96 LYS A C 1
ATOM 817 O O . LYS A 1 96 ? 12.803 -24.184 -27.324 1.00 88.06 96 LYS A O 1
ATOM 822 N N . CYS A 1 97 ? 11.126 -24.266 -28.816 1.00 85.31 97 CYS A N 1
ATOM 823 C CA . CYS A 1 97 ? 11.669 -23.212 -29.665 1.00 85.31 97 CYS A CA 1
ATOM 824 C C . CYS A 1 97 ? 11.811 -21.871 -28.917 1.00 85.31 97 CYS A C 1
ATOM 826 O O . CYS A 1 97 ? 11.031 -21.572 -28.006 1.00 85.31 97 CYS A O 1
ATOM 828 N N . ASP A 1 98 ? 12.760 -21.034 -29.345 1.00 86.00 98 ASP A N 1
ATOM 829 C CA . ASP A 1 98 ? 12.892 -19.664 -28.843 1.00 86.00 98 ASP A CA 1
ATOM 830 C C . ASP A 1 98 ? 11.634 -18.856 -29.189 1.00 86.00 98 ASP A C 1
ATOM 832 O O . ASP A 1 98 ? 11.249 -18.732 -30.355 1.00 86.00 98 ASP A O 1
ATOM 836 N N . ARG A 1 99 ? 10.969 -18.324 -28.157 1.00 87.00 99 ARG A N 1
ATOM 837 C CA . ARG A 1 99 ? 9.712 -17.582 -28.299 1.00 87.00 99 ARG A CA 1
ATOM 838 C C . ARG A 1 99 ? 9.952 -16.088 -28.231 1.00 87.00 99 ARG A C 1
ATOM 840 O O . ARG A 1 99 ? 10.675 -15.598 -27.364 1.00 87.00 99 ARG A O 1
ATOM 847 N N . SER A 1 100 ? 9.320 -15.366 -29.146 1.00 86.62 100 SER A N 1
ATOM 848 C CA . SER A 1 100 ? 9.383 -13.909 -29.189 1.00 86.62 100 SER A CA 1
ATOM 849 C C . SER A 1 100 ? 8.182 -13.338 -28.450 1.00 86.62 100 SER A C 1
ATOM 851 O O . SER A 1 100 ? 7.045 -13.590 -28.839 1.00 86.62 100 SER A O 1
ATOM 853 N N . PHE A 1 101 ? 8.427 -12.551 -27.405 1.00 86.69 101 PHE A N 1
ATOM 854 C CA . PHE A 1 101 ? 7.369 -11.922 -26.617 1.00 86.69 101 PHE A CA 1
ATOM 855 C C . PHE A 1 101 ? 7.370 -10.409 -26.811 1.00 86.69 101 PHE A C 1
ATOM 857 O O . PHE A 1 101 ? 8.423 -9.775 -26.848 1.00 86.69 101 PHE A O 1
ATOM 864 N N . CYS A 1 102 ? 6.178 -9.830 -26.879 1.00 87.56 102 CYS A N 1
ATOM 865 C CA . CYS A 1 102 ? 5.959 -8.396 -26.774 1.00 87.56 102 CYS A CA 1
ATOM 866 C C . CYS A 1 102 ? 5.388 -8.085 -25.393 1.00 87.56 102 CYS A C 1
ATOM 868 O O . CYS A 1 102 ? 4.504 -8.792 -24.913 1.00 87.56 102 CYS A O 1
ATOM 870 N N . THR A 1 103 ? 5.875 -7.036 -24.740 1.00 84.06 103 THR A N 1
ATOM 871 C CA . THR A 1 103 ? 5.353 -6.589 -23.448 1.00 84.06 103 THR A CA 1
ATOM 872 C C . THR A 1 103 ? 4.691 -5.227 -23.594 1.00 84.06 103 THR A C 1
ATOM 874 O O . THR A 1 103 ? 5.259 -4.286 -24.142 1.00 84.06 103 THR A O 1
ATOM 877 N N . VAL A 1 104 ? 3.469 -5.111 -23.082 1.00 82.62 104 VAL A N 1
ATOM 878 C CA . VAL A 1 104 ? 2.812 -3.827 -22.864 1.00 82.62 104 VAL A CA 1
ATOM 879 C C . VAL A 1 104 ? 3.294 -3.308 -21.518 1.00 82.62 104 VAL A C 1
ATOM 881 O O . VAL A 1 104 ? 3.065 -3.913 -20.465 1.00 82.62 104 VAL A O 1
ATOM 884 N N . ILE A 1 105 ? 4.012 -2.197 -21.581 1.00 80.19 105 ILE A N 1
ATOM 885 C CA . ILE A 1 105 ? 4.616 -1.542 -20.428 1.00 80.19 105 ILE A CA 1
ATOM 886 C C . ILE A 1 105 ? 3.717 -0.415 -19.928 1.00 80.19 105 ILE A C 1
ATOM 888 O O . ILE A 1 105 ? 3.126 0.321 -20.718 1.00 80.19 105 ILE A O 1
ATOM 892 N N . PHE A 1 106 ? 3.660 -0.251 -18.610 1.00 68.81 106 PHE A N 1
ATOM 893 C CA . PHE A 1 106 ? 3.113 0.953 -17.997 1.00 68.81 106 PHE A CA 1
ATOM 894 C C . PHE A 1 106 ? 4.285 1.899 -17.710 1.00 68.81 106 PHE A C 1
ATOM 896 O O . PHE A 1 106 ? 5.062 1.673 -16.781 1.00 68.81 106 PHE A O 1
ATOM 903 N N . VAL A 1 107 ? 4.463 2.928 -18.544 1.00 56.16 107 VAL A N 1
ATOM 904 C CA . VAL A 1 107 ? 5.530 3.934 -18.383 1.00 56.16 107 VAL A CA 1
ATOM 905 C C . VAL A 1 107 ? 5.042 5.029 -17.442 1.00 56.16 107 VAL A C 1
ATOM 907 O O . VAL A 1 107 ? 4.923 6.165 -17.851 1.00 56.16 107 VAL A O 1
ATOM 910 N N . ASP A 1 108 ? 4.654 4.667 -16.223 1.00 50.84 108 ASP A N 1
ATOM 911 C CA . ASP A 1 108 ? 4.389 5.622 -15.140 1.00 50.84 108 ASP A CA 1
ATOM 912 C C . ASP A 1 108 ? 4.214 4.845 -13.835 1.00 50.84 108 ASP A C 1
ATOM 914 O O . ASP A 1 108 ? 3.108 4.486 -13.429 1.00 50.84 108 ASP A O 1
ATOM 918 N N . VAL A 1 109 ? 5.331 4.555 -13.169 1.00 45.00 109 VAL A N 1
ATOM 919 C CA . VAL A 1 109 ? 5.321 4.223 -11.740 1.00 45.00 109 VAL A CA 1
ATOM 920 C C . VAL A 1 109 ? 6.493 4.942 -11.070 1.00 45.00 109 VAL A C 1
ATOM 922 O O . VAL A 1 109 ? 7.519 4.329 -10.761 1.00 45.00 109 VAL A O 1
ATOM 925 N N . ILE A 1 110 ? 6.347 6.268 -10.945 1.00 46.91 110 ILE A N 1
ATOM 926 C CA . ILE A 1 110 ? 6.429 7.132 -9.739 1.00 46.91 110 ILE A CA 1
ATOM 927 C C . ILE A 1 110 ? 6.472 8.595 -10.194 1.00 46.91 110 ILE A C 1
ATOM 929 O O . ILE A 1 110 ? 7.359 8.930 -11.006 1.00 46.91 110 ILE A O 1
#